Protein AF-A0A524K7H9-F1 (afdb_monomer)

pLDDT: mean 96.1, std 3.82, range [81.19, 98.56]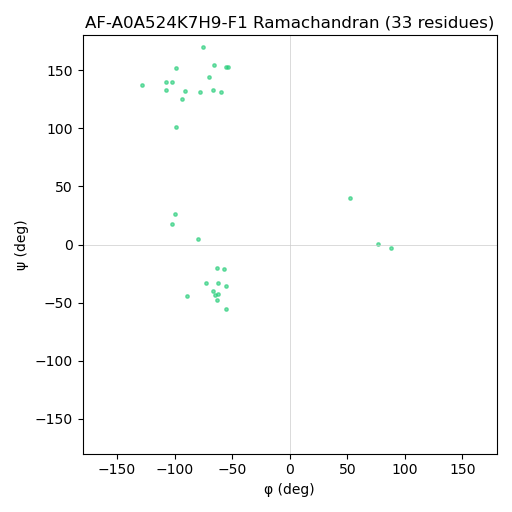

Radius of gyration: 11.16 Å; Cα contacts (8 Å, |Δi|>4): 22; chains: 1; bounding box: 25×23×27 Å

Nearest PDB structures (foldseek):
  4efz-assembly2_A  TM=9.821E-01  e=1.543E-02  Burkholderia pseudomallei 1710b
  4efz-assembly3_B  TM=9.815E-01  e=2.117E-02  Burkholderia pseudomallei 1710b
  4ysl-assembly1_B  TM=9.791E-01  e=1.956E-02  Pseudomonas putida F1

Mean predicted aligned error: 2.54 Å

Secondary structure (DSSP,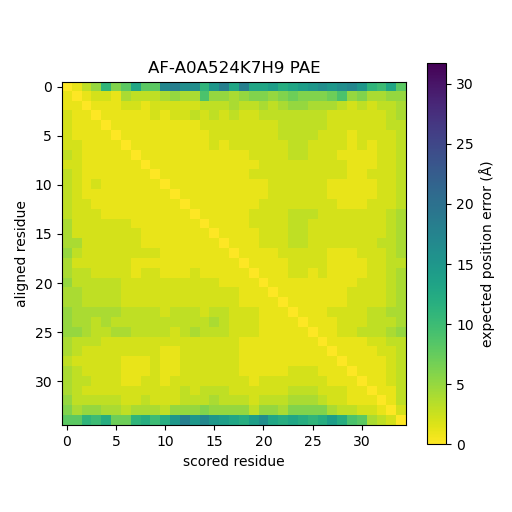 8-state):
---TTHHHHHHHHTTTTPPPPPPTTS---------

Foldseek 3Di:
DDPPCPQVCCQQVVVVNDFDDADPVRDGDRDDDDD

Sequence (35 aa):
AVPELLYPSVQVNIRAGQLPPAEPNGRRYLKLPVT

Solvent-accessible surface area (backbone atoms only — not comparable to full-atom values): 2467 Å² total; per-residue (Å²): 138,76,67,91,55,51,68,62,48,52,65,22,51,81,52,80,64,42,72,63,73,60,46,99,86,71,49,66,72,84,82,75,87,90,127

Structure (mmCIF, N/CA/C/O backbone):
data_AF-A0A524K7H9-F1
#
_entry.id   AF-A0A524K7H9-F1
#
loop_
_atom_site.group_PDB
_atom_site.id
_atom_site.type_symbol
_atom_site.label_atom_id
_atom_site.label_alt_id
_atom_site.label_comp_id
_atom_site.label_asym_id
_atom_site.label_entity_id
_atom_site.label_seq_id
_atom_site.pdbx_PDB_ins_code
_atom_site.Cartn_x
_atom_site.Cartn_y
_atom_site.Cartn_z
_atom_site.occupancy
_atom_site.B_iso_or_equiv
_atom_site.auth_seq_id
_atom_site.auth_comp_id
_atom_site.auth_asym_id
_atom_site.auth_atom_id
_atom_site.pdbx_PDB_model_num
ATOM 1 N N . ALA A 1 1 ? 15.406 -6.155 -16.628 1.00 84.06 1 ALA A N 1
ATOM 2 C CA . ALA A 1 1 ? 14.195 -5.315 -16.543 1.00 84.06 1 ALA A CA 1
ATOM 3 C C . ALA A 1 1 ? 13.507 -5.610 -15.218 1.00 84.06 1 ALA A C 1
ATOM 5 O O . ALA A 1 1 ? 13.489 -6.771 -14.825 1.00 84.06 1 ALA A O 1
ATOM 6 N N . VAL A 1 2 ? 13.005 -4.593 -14.519 1.00 91.12 2 VAL A N 1
ATOM 7 C CA . VAL A 1 2 ? 12.245 -4.774 -13.271 1.00 91.12 2 VAL A CA 1
ATOM 8 C C . VAL A 1 2 ? 10.759 -4.600 -13.591 1.00 91.12 2 VAL A C 1
ATOM 10 O O . VAL A 1 2 ? 10.439 -3.725 -14.396 1.00 91.12 2 VAL A O 1
ATOM 13 N N . PRO A 1 3 ? 9.850 -5.406 -13.010 1.00 96.69 3 PRO A N 1
ATOM 14 C CA . PRO A 1 3 ? 8.420 -5.176 -13.161 1.00 96.69 3 PRO A CA 1
ATOM 15 C C . PRO A 1 3 ? 8.031 -3.802 -12.613 1.00 96.69 3 PRO A C 1
ATOM 17 O O . PRO A 1 3 ? 8.368 -3.469 -11.477 1.00 96.69 3 PRO A O 1
ATOM 20 N N . GLU A 1 4 ? 7.276 -3.036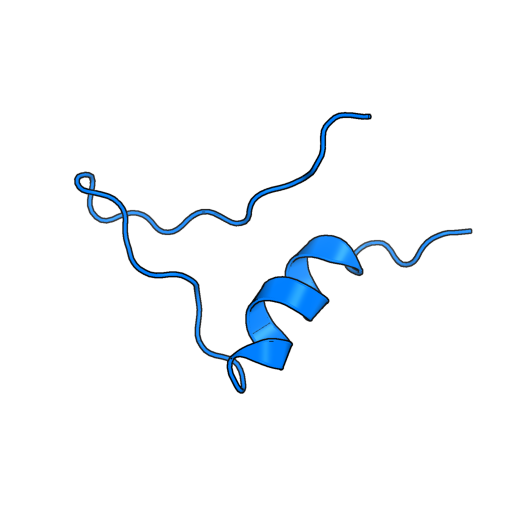 -13.395 1.00 95.81 4 GLU A N 1
ATOM 21 C CA . GLU A 1 4 ? 6.872 -1.662 -13.067 1.00 95.81 4 GLU A CA 1
ATOM 22 C C . GLU A 1 4 ? 6.158 -1.558 -11.709 1.00 95.81 4 GLU A C 1
ATOM 24 O O . GLU A 1 4 ? 6.371 -0.625 -10.939 1.00 95.81 4 GLU A O 1
ATOM 29 N N . LEU A 1 5 ? 5.365 -2.574 -11.368 1.00 96.94 5 LEU A N 1
ATOM 30 C CA . LEU A 1 5 ? 4.558 -2.602 -10.152 1.00 96.94 5 LEU A CA 1
ATOM 31 C C . LEU A 1 5 ? 5.147 -3.472 -9.038 1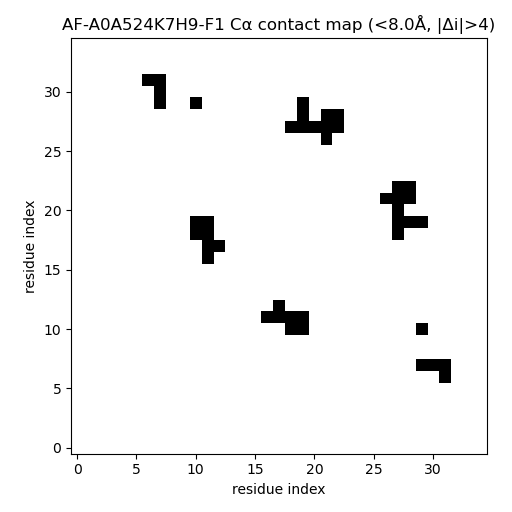.00 96.94 5 LEU A C 1
ATOM 33 O O . LEU A 1 5 ? 4.416 -3.825 -8.114 1.00 96.94 5 LEU A O 1
ATOM 37 N N . LEU A 1 6 ? 6.433 -3.834 -9.084 1.00 96.06 6 LEU A N 1
ATOM 38 C CA . LEU A 1 6 ? 7.023 -4.731 -8.083 1.00 96.06 6 LEU A CA 1
ATOM 39 C C . LEU A 1 6 ? 6.822 -4.205 -6.648 1.00 96.06 6 LEU A C 1
ATOM 41 O O . LEU A 1 6 ? 6.224 -4.882 -5.811 1.00 96.06 6 LEU A O 1
ATOM 45 N N . TYR A 1 7 ? 7.263 -2.976 -6.373 1.00 96.75 7 TYR A N 1
ATOM 46 C CA . TYR A 1 7 ? 7.152 -2.362 -5.046 1.00 96.75 7 TYR A CA 1
ATOM 47 C C . TYR A 1 7 ? 5.711 -2.149 -4.555 1.00 96.75 7 TYR A C 1
ATOM 49 O O . TYR A 1 7 ? 5.435 -2.511 -3.405 1.00 96.75 7 TYR A O 1
ATOM 57 N N . PRO A 1 8 ? 4.778 -1.579 -5.346 1.00 97.00 8 PRO A N 1
ATOM 58 C CA . PRO A 1 8 ? 3.398 -1.422 -4.895 1.00 97.00 8 PRO A CA 1
ATOM 59 C C . PRO A 1 8 ? 2.681 -2.771 -4.727 1.00 97.00 8 PRO A C 1
ATOM 61 O O . PRO A 1 8 ? 1.980 -2.958 -3.733 1.00 97.00 8 PRO A O 1
ATOM 64 N N . SER A 1 9 ? 2.900 -3.738 -5.628 1.00 98.00 9 SER A N 1
ATOM 65 C CA . SER A 1 9 ? 2.210 -5.037 -5.571 1.00 98.00 9 SER A CA 1
ATOM 66 C C . SER A 1 9 ? 2.598 -5.831 -4.332 1.00 98.00 9 SER A C 1
ATOM 68 O O . SER A 1 9 ? 1.730 -6.365 -3.649 1.00 98.00 9 SER A O 1
ATOM 70 N N .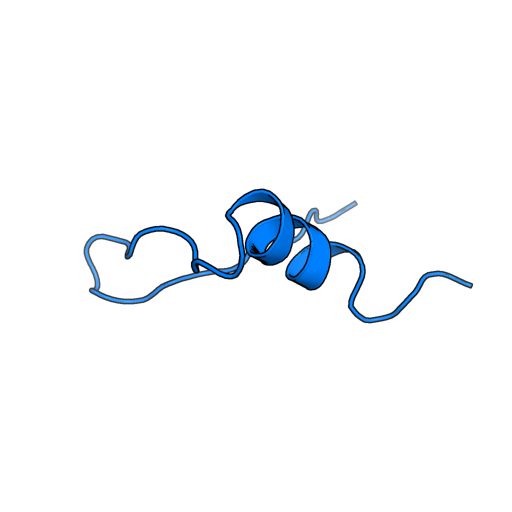 VAL A 1 10 ? 3.888 -5.874 -3.985 1.00 97.31 10 VAL A N 1
ATOM 71 C CA . VAL A 1 10 ? 4.349 -6.598 -2.790 1.00 97.31 10 VAL A CA 1
ATOM 72 C C . VAL A 1 10 ? 3.745 -6.004 -1.512 1.00 97.31 10 VAL A C 1
ATOM 74 O O . VAL A 1 10 ? 3.270 -6.751 -0.659 1.00 97.31 10 VAL A O 1
ATOM 77 N N . GLN A 1 11 ? 3.692 -4.672 -1.391 1.00 97.56 11 GLN A N 1
ATOM 78 C CA . GLN A 1 11 ? 3.146 -3.990 -0.206 1.00 97.56 11 GLN A CA 1
ATOM 79 C C . GLN A 1 11 ? 1.661 -4.276 0.048 1.00 97.56 11 GLN A C 1
ATOM 81 O O . GLN A 1 11 ? 1.233 -4.293 1.208 1.00 97.56 11 GLN A O 1
ATOM 86 N N . VAL A 1 12 ? 0.882 -4.461 -1.017 1.00 98.31 12 VAL A N 1
ATOM 87 C CA . VAL A 1 12 ? -0.563 -4.713 -0.951 1.00 98.31 12 VAL A CA 1
ATOM 88 C C . VAL A 1 12 ? -0.851 -6.214 -0.835 1.00 98.31 12 VAL A C 1
ATOM 90 O O . VAL A 1 12 ? -1.636 -6.640 0.012 1.00 98.31 12 VAL A O 1
ATOM 93 N N . ASN A 1 13 ? -0.166 -7.045 -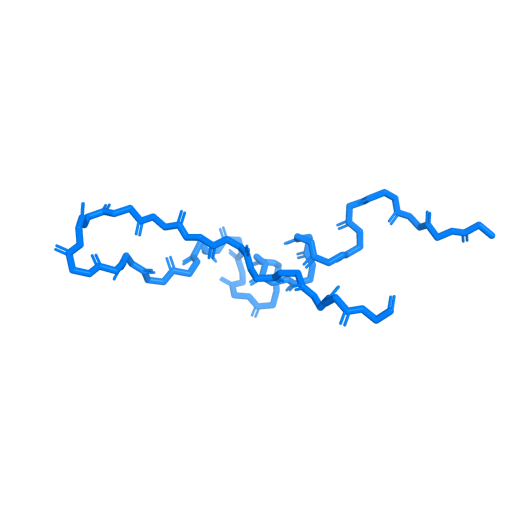1.622 1.00 98.38 13 ASN A N 1
ATOM 94 C CA . ASN A 1 13 ? -0.471 -8.474 -1.719 1.00 98.38 13 ASN A CA 1
ATOM 95 C C . ASN A 1 13 ? -0.046 -9.262 -0.478 1.00 98.38 13 ASN A C 1
ATOM 97 O O . ASN A 1 13 ? -0.759 -10.180 -0.080 1.00 98.38 13 ASN A O 1
ATOM 101 N N . I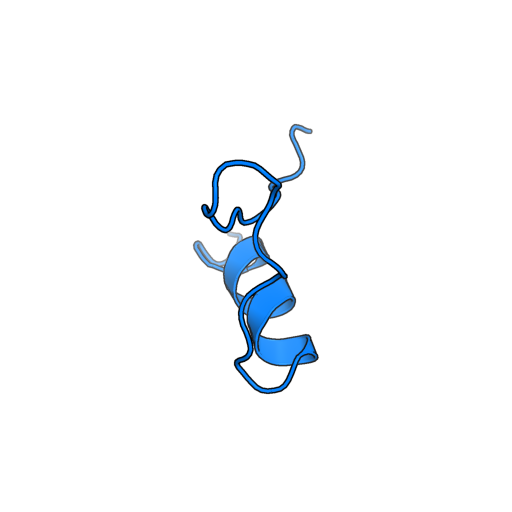LE A 1 14 ? 1.044 -8.874 0.198 1.00 97.94 14 ILE A N 1
ATOM 102 C CA . ILE A 1 14 ? 1.439 -9.511 1.468 1.00 97.94 14 ILE A CA 1
ATOM 103 C C . ILE A 1 14 ? 0.390 -9.308 2.575 1.00 97.94 14 ILE A C 1
ATOM 105 O O . ILE A 1 14 ? 0.339 -10.067 3.537 1.00 97.94 14 ILE A O 1
ATOM 109 N N . ARG A 1 15 ? -0.478 -8.298 2.422 1.00 97.44 15 ARG A N 1
ATOM 110 C CA . ARG A 1 15 ? -1.614 -8.010 3.305 1.00 97.44 15 ARG A CA 1
ATOM 111 C C . ARG A 1 15 ? -2.941 -8.522 2.737 1.00 97.44 15 ARG A C 1
ATOM 113 O O . ARG A 1 15 ? -3.984 -7.943 3.025 1.00 97.44 15 ARG A O 1
ATOM 120 N N . ALA A 1 16 ? -2.914 -9.555 1.893 1.00 98.12 16 ALA A N 1
ATOM 121 C CA . ALA A 1 16 ? -4.101 -10.120 1.243 1.00 98.12 16 ALA A CA 1
ATOM 122 C C . ALA A 1 16 ? -4.959 -9.066 0.507 1.00 98.12 16 ALA A C 1
ATOM 124 O O . ALA A 1 16 ? -6.186 -9.082 0.574 1.00 98.12 16 ALA A O 1
ATOM 125 N N . GLY A 1 17 ? -4.307 -8.111 -0.164 1.00 97.88 17 GLY A N 1
ATOM 126 C CA . GLY A 1 17 ? -4.984 -7.049 -0.912 1.00 97.88 17 GLY A CA 1
ATOM 127 C C . GLY A 1 17 ? -5.323 -5.801 -0.089 1.00 97.88 17 GLY A C 1
ATOM 128 O O . GLY A 1 17 ? -5.820 -4.825 -0.647 1.00 97.88 17 GLY A O 1
ATOM 129 N N . GLN A 1 18 ? -5.054 -5.790 1.220 1.00 98.31 18 GLN A N 1
ATOM 130 C CA . GLN A 1 18 ? -5.335 -4.633 2.070 1.00 98.31 18 GLN A CA 1
ATOM 131 C C . GLN A 1 18 ? -4.283 -3.531 1.890 1.00 98.31 18 GLN A C 1
ATOM 133 O O . GLN A 1 18 ? -3.073 -3.762 1.975 1.00 98.31 18 GLN A O 1
ATOM 138 N N . LEU A 1 19 ? -4.750 -2.295 1.698 1.00 98.06 19 LEU A N 1
ATOM 139 C CA . LEU A 1 19 ? -3.883 -1.117 1.657 1.00 98.06 19 LEU A CA 1
ATOM 140 C C . LEU A 1 19 ? -3.228 -0.855 3.029 1.00 98.06 19 LEU A C 1
ATOM 142 O O . LEU A 1 19 ? -3.819 -1.184 4.063 1.00 98.06 19 LEU A O 1
ATOM 146 N N . PRO A 1 20 ? -2.055 -0.190 3.072 1.00 97.00 20 PRO A N 1
ATOM 147 C CA . PRO A 1 20 ? -1.470 0.285 4.325 1.00 97.00 20 PRO A CA 1
ATOM 148 C C . PRO A 1 20 ? -2.457 1.147 5.126 1.00 97.00 20 PRO A C 1
ATOM 150 O O . PRO A 1 20 ? -3.336 1.775 4.522 1.00 97.00 20 PRO A O 1
ATOM 153 N N . PRO A 1 21 ? -2.332 1.202 6.465 1.00 97.06 21 PRO A N 1
ATOM 154 C CA . PRO A 1 21 ? -3.158 2.080 7.289 1.00 97.06 21 PRO A CA 1
ATOM 155 C C . PRO A 1 21 ? -3.046 3.539 6.831 1.00 97.06 21 PRO A C 1
ATOM 157 O O . PRO A 1 21 ? -2.041 3.945 6.244 1.00 97.06 21 PRO A O 1
ATOM 160 N N . ALA A 1 22 ? -4.100 4.312 7.082 1.00 98.12 22 ALA A N 1
ATOM 161 C CA . ALA A 1 22 ? -4.081 5.740 6.806 1.00 98.12 22 ALA A CA 1
ATOM 162 C C . ALA A 1 22 ? -3.146 6.464 7.785 1.00 98.12 22 ALA A C 1
ATOM 164 O O . ALA A 1 22 ? -3.058 6.106 8.960 1.00 98.12 22 ALA A O 1
ATOM 165 N N . GLU A 1 23 ? -2.466 7.489 7.289 1.00 98.19 23 GLU A N 1
ATOM 166 C CA . GLU A 1 23 ? -1.739 8.455 8.107 1.00 98.19 23 GLU A CA 1
ATOM 167 C C . GLU A 1 23 ? -2.716 9.439 8.788 1.00 98.19 23 GLU A C 1
ATOM 169 O O . GLU A 1 23 ? -3.901 9.461 8.439 1.00 98.19 23 GLU A O 1
ATOM 174 N N . PRO A 1 24 ? -2.269 10.285 9.744 1.00 98.56 24 PRO A N 1
ATOM 175 C CA . PRO A 1 24 ? -3.149 11.223 10.459 1.00 98.56 24 PRO A CA 1
ATOM 176 C C . PRO A 1 24 ? -3.926 12.200 9.564 1.00 98.56 24 PRO A C 1
ATOM 178 O O . PRO A 1 24 ? -4.961 12.719 9.966 1.00 98.56 24 PRO A O 1
ATOM 181 N N . ASN A 1 25 ? -3.458 12.432 8.336 1.00 98.00 25 ASN A N 1
ATOM 182 C CA . ASN A 1 25 ? -4.154 13.236 7.329 1.00 98.00 25 ASN A CA 1
ATOM 183 C C . ASN A 1 25 ? -5.281 12.474 6.595 1.00 98.00 25 ASN A C 1
ATOM 185 O O . ASN A 1 25 ? -5.843 12.987 5.628 1.00 98.00 25 ASN A O 1
ATOM 189 N N . GLY A 1 26 ? -5.574 11.237 7.002 1.00 98.00 26 GLY A N 1
ATOM 190 C CA . GLY A 1 26 ? -6.596 10.375 6.413 1.00 98.00 26 GLY A CA 1
ATOM 191 C C . GLY A 1 26 ? -6.198 9.719 5.086 1.00 98.00 26 GLY A C 1
ATOM 192 O O . GLY A 1 26 ? -6.993 8.966 4.523 1.00 98.00 26 GLY A O 1
ATOM 193 N N . ARG A 1 27 ? -4.987 9.964 4.568 1.00 98.31 27 ARG A N 1
ATOM 194 C CA . ARG A 1 27 ? -4.512 9.414 3.289 1.00 98.31 27 ARG A CA 1
ATOM 195 C C . ARG A 1 27 ? -3.634 8.186 3.509 1.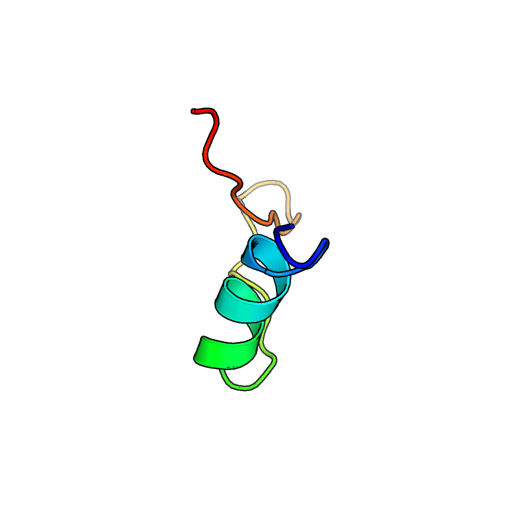00 98.31 27 ARG A C 1
ATOM 197 O O . ARG A 1 27 ? -2.981 8.034 4.536 1.00 98.31 27 ARG A O 1
ATOM 204 N N . ARG A 1 28 ? -3.624 7.292 2.522 1.00 98.19 28 ARG A N 1
ATOM 205 C CA . ARG A 1 28 ? -2.793 6.080 2.500 1.00 98.19 28 ARG A CA 1
ATOM 206 C C . ARG A 1 28 ? -1.674 6.269 1.487 1.00 98.19 28 ARG A C 1
ATOM 208 O O . ARG A 1 28 ? -1.922 6.783 0.398 1.00 98.19 28 ARG A O 1
ATOM 215 N N . TYR A 1 29 ? -0.475 5.816 1.832 1.00 98.00 29 TYR A N 1
ATOM 216 C CA . TYR A 1 29 ? 0.716 5.984 1.005 1.00 98.00 29 TYR A CA 1
ATOM 217 C C . TYR A 1 29 ? 1.422 4.647 0.799 1.00 98.00 29 TYR A C 1
ATOM 219 O O . TYR A 1 29 ? 1.580 3.862 1.736 1.00 98.00 29 TYR A O 1
ATOM 227 N N . LEU A 1 30 ? 1.861 4.400 -0.434 1.00 97.56 30 LEU A N 1
ATOM 228 C CA . LEU A 1 30 ? 2.799 3.327 -0.749 1.00 97.56 30 LEU A CA 1
ATOM 229 C C . LEU A 1 30 ? 4.210 3.897 -0.651 1.00 97.56 30 LEU A C 1
ATOM 231 O O . LEU A 1 30 ? 4.487 4.975 -1.174 1.00 97.56 30 LEU A O 1
ATOM 235 N N . LYS A 1 31 ? 5.094 3.186 0.046 1.00 95.50 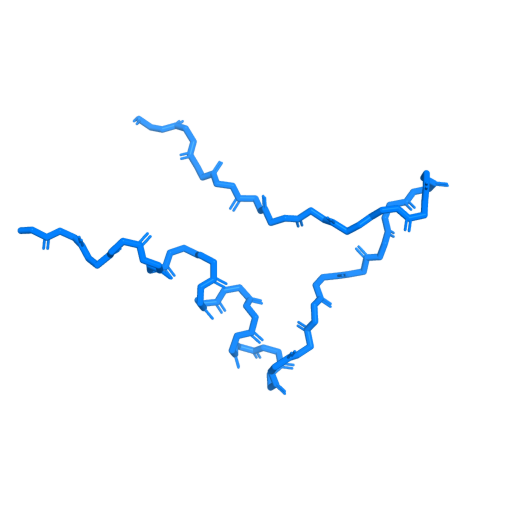31 LYS A N 1
ATOM 236 C CA . LYS A 1 31 ? 6.466 3.642 0.270 1.00 95.50 31 LYS A CA 1
ATOM 237 C C . LYS A 1 31 ? 7.363 3.056 -0.806 1.00 95.50 31 LYS A C 1
ATOM 239 O O . LYS A 1 31 ? 7.379 1.841 -0.989 1.00 95.50 31 LYS A O 1
ATOM 244 N N . LEU A 1 32 ? 8.090 3.906 -1.521 1.00 94.19 32 LEU A N 1
ATOM 245 C CA . LEU A 1 32 ? 9.089 3.474 -2.494 1.00 94.19 32 LEU A CA 1
ATOM 246 C C . LEU A 1 32 ? 10.482 3.752 -1.923 1.00 94.19 32 LEU A C 1
ATOM 248 O O . LEU A 1 32 ? 10.705 4.847 -1.402 1.00 94.19 32 LEU A O 1
ATOM 252 N N . PRO A 1 33 ? 11.413 2.787 -1.993 1.00 92.94 33 PRO A N 1
ATOM 253 C CA . PRO A 1 33 ? 12.802 3.067 -1.680 1.00 92.94 33 PRO A CA 1
ATOM 254 C C . PRO A 1 33 ? 13.369 4.017 -2.737 1.00 92.94 33 PRO A C 1
ATOM 256 O O . PRO A 1 33 ? 13.173 3.813 -3.934 1.00 92.94 33 PRO A O 1
ATOM 259 N N . VAL A 1 34 ? 14.062 5.056 -2.279 1.00 91.06 34 VAL A N 1
ATOM 260 C CA . VAL A 1 34 ? 14.877 5.916 -3.137 1.00 91.06 34 VAL A CA 1
ATOM 261 C C . VAL A 1 34 ? 16.305 5.421 -2.970 1.00 91.06 34 VAL A C 1
ATOM 263 O O . VAL A 1 34 ? 16.925 5.645 -1.932 1.00 91.06 34 VAL A O 1
ATOM 266 N N . THR A 1 35 ? 16.760 4.652 -3.949 1.00 81.19 35 THR A N 1
ATOM 267 C CA . THR A 1 35 ? 18.114 4.093 -4.047 1.00 81.19 35 THR A CA 1
ATOM 268 C C . THR A 1 35 ? 18.726 4.516 -5.359 1.00 81.19 35 THR A C 1
ATOM 270 O O . THR A 1 35 ? 17.965 4.487 -6.354 1.00 81.19 35 THR A O 1
#